Protein AF-A0A7S4PEE0-F1 (afdb_monomer)

Sequence (119 aa):
MGWEWYDTSVPWKPYTPPSVKFETEPTLVVCEFLFISLSFLLLLHALAHDRQHLFVWVGSLVSGTANDIFFMVLPFVDNFFHAQCCFMITPRLPLYIPCAYVCFMYVAVVAGWRWGWGK

Solvent-accessible surface area (backbone atoms only — not comparable to full-atom values): 6684 Å² total; per-residue (Å²): 133,82,91,66,93,65,72,85,83,58,92,68,52,59,65,42,62,60,73,68,45,38,78,78,40,45,67,58,49,52,50,36,54,49,26,43,51,49,30,51,52,51,48,54,53,18,72,70,66,48,72,68,44,40,50,42,43,52,46,20,32,53,52,37,39,51,52,50,53,55,43,67,66,38,96,86,43,70,92,45,72,84,58,78,51,47,45,27,78,45,82,63,43,36,52,34,54,36,22,40,31,23,49,56,47,34,50,54,52,56,50,35,46,75,74,62,47,90,121

pLDDT: mean 88.11, std 13.2, range [42.97, 98.5]

Radius of gyration: 16.37 Å; Cα contacts (8 Å, |Δi|>4): 119; chains: 1; bounding box: 38×27×48 Å

Mean predicted aligned error: 5.6 Å

Secondary structure (DSSP, 8-state):
-------TTS---SB--HHHHHHH-HHHHHHHHHHHHHHHHHHHHHHTS-HHHHHHHHHHHHHHHHHHHHHHHSTT--TTTT---SBBSSSS-BTHHHHHHHHHHHHHHHHHHHTTTT-

Structure (mmCIF, N/CA/C/O backbone):
data_AF-A0A7S4PEE0-F1
#
_entry.id   AF-A0A7S4PEE0-F1
#
loop_
_atom_site.group_PDB
_atom_site.id
_atom_site.type_symbol
_atom_site.label_atom_id
_atom_site.label_alt_id
_atom_site.label_comp_id
_atom_site.label_asym_id
_atom_site.label_entity_id
_atom_site.label_seq_id
_atom_site.pdbx_PDB_ins_code
_atom_site.Cartn_x
_atom_site.Cartn_y
_atom_site.Cartn_z
_atom_site.occupancy
_atom_site.B_iso_or_equiv
_atom_site.auth_seq_id
_atom_site.auth_comp_id
_atom_site.auth_asym_id
_atom_site.auth_atom_id
_atom_site.pdbx_PDB_model_num
ATOM 1 N N . MET A 1 1 ? -13.406 -11.290 -28.452 1.00 42.97 1 MET A N 1
ATOM 2 C CA . MET A 1 1 ? -12.631 -10.388 -27.578 1.00 42.97 1 MET A CA 1
ATOM 3 C C . MET A 1 1 ? -12.178 -11.239 -26.407 1.00 42.97 1 MET A C 1
ATOM 5 O O . MET A 1 1 ? -13.028 -11.699 -25.655 1.00 42.97 1 MET A O 1
ATOM 9 N N . GLY A 1 2 ? -10.911 -11.654 -26.413 1.00 46.56 2 GLY A N 1
ATOM 10 C CA . GLY A 1 2 ? -10.396 -12.658 -25.483 1.00 46.56 2 GLY A CA 1
ATOM 11 C C . GLY A 1 2 ? -10.357 -12.108 -24.064 1.00 46.56 2 GLY A C 1
ATOM 12 O O . GLY A 1 2 ? -9.894 -10.995 -23.845 1.00 46.56 2 GLY A O 1
ATOM 13 N N . TRP A 1 3 ? -10.857 -12.889 -23.115 1.00 50.75 3 TRP A N 1
ATOM 14 C CA . TRP A 1 3 ? -10.716 -12.651 -21.683 1.00 50.75 3 TRP A CA 1
ATOM 15 C C . TRP A 1 3 ? -9.287 -13.010 -21.245 1.00 50.75 3 TRP A C 1
ATOM 17 O O . TRP A 1 3 ? -9.093 -13.913 -20.437 1.00 50.75 3 TRP A O 1
ATOM 27 N N . GLU A 1 4 ? -8.271 -12.376 -21.830 1.00 54.62 4 GLU A N 1
ATOM 28 C CA . GLU A 1 4 ? -6.886 -12.526 -21.380 1.00 54.62 4 GLU A CA 1
ATOM 29 C C . GLU A 1 4 ? -6.621 -11.494 -20.285 1.00 54.62 4 GLU A C 1
ATOM 31 O O . GLU A 1 4 ? -6.318 -10.329 -20.520 1.00 54.62 4 GLU A O 1
ATOM 36 N N . TRP A 1 5 ? -6.790 -11.944 -19.045 1.00 55.88 5 TRP A N 1
ATOM 37 C CA . TRP A 1 5 ? -6.524 -11.174 -17.826 1.00 55.88 5 TRP A CA 1
ATOM 38 C C . TRP A 1 5 ? -5.028 -10.912 -17.604 1.00 55.88 5 TRP A C 1
ATOM 40 O O . TRP A 1 5 ? -4.647 -10.141 -16.725 1.00 55.88 5 TRP A O 1
ATOM 50 N N . TYR A 1 6 ? -4.186 -11.604 -18.370 1.00 55.72 6 TYR A N 1
ATOM 51 C CA . TYR A 1 6 ? -2.738 -11.611 -18.271 1.00 55.72 6 TYR A CA 1
ATOM 52 C C . TYR A 1 6 ? -2.163 -11.444 -19.672 1.00 55.72 6 TYR A C 1
ATOM 54 O O . TYR A 1 6 ? -2.406 -12.269 -20.546 1.00 55.72 6 TYR A O 1
ATOM 62 N N . ASP A 1 7 ? -1.390 -10.380 -19.858 1.00 62.69 7 ASP A N 1
ATOM 63 C CA . ASP A 1 7 ? -0.566 -10.192 -21.043 1.00 62.69 7 ASP A CA 1
ATOM 64 C C . ASP A 1 7 ? 0.797 -10.841 -20.767 1.00 62.69 7 ASP A C 1
ATOM 66 O O . ASP A 1 7 ? 1.481 -10.475 -19.813 1.00 62.69 7 ASP A O 1
ATOM 70 N N . THR A 1 8 ? 1.188 -11.844 -21.548 1.00 64.12 8 THR A N 1
ATOM 71 C CA . THR A 1 8 ? 2.502 -12.496 -21.408 1.00 64.12 8 THR A CA 1
ATOM 72 C C . THR A 1 8 ? 3.647 -11.665 -21.989 1.00 64.12 8 THR A C 1
ATOM 74 O O . THR A 1 8 ? 4.805 -12.051 -21.844 1.00 64.12 8 THR A O 1
ATOM 77 N N . SER A 1 9 ? 3.350 -10.548 -22.660 1.00 70.06 9 SER A N 1
ATOM 78 C CA . SER A 1 9 ? 4.354 -9.649 -23.233 1.00 70.06 9 SER A CA 1
ATOM 79 C C . SER A 1 9 ? 5.014 -8.735 -22.195 1.00 70.06 9 SER A C 1
ATOM 81 O O . SER A 1 9 ? 6.119 -8.242 -22.437 1.00 70.06 9 SER A O 1
ATOM 83 N N . VAL A 1 10 ? 4.400 -8.540 -21.019 1.00 70.19 10 VAL A N 1
ATOM 84 C CA . VAL A 1 10 ? 5.024 -7.748 -19.952 1.00 70.19 10 VAL A CA 1
ATOM 85 C C . VAL A 1 10 ? 6.180 -8.516 -19.311 1.00 70.19 10 VAL A C 1
ATOM 87 O O . VAL A 1 10 ? 6.007 -9.676 -18.931 1.00 70.19 10 VAL A O 1
ATOM 90 N N . PRO A 1 11 ? 7.346 -7.872 -19.102 1.00 74.94 11 PRO A N 1
ATOM 91 C CA . PRO A 1 11 ? 8.502 -8.479 -18.446 1.00 74.94 11 PRO A CA 1
ATOM 92 C C . PRO A 1 11 ? 8.287 -8.560 -16.925 1.00 74.94 11 PRO A C 1
ATOM 94 O O . PRO A 1 11 ? 9.038 -7.978 -16.139 1.00 74.94 11 PRO A O 1
ATOM 97 N N . TRP A 1 12 ? 7.229 -9.254 -16.506 1.00 82.25 12 TRP A N 1
ATOM 98 C CA . TRP A 1 12 ? 6.851 -9.389 -15.110 1.00 82.25 12 TRP A CA 1
ATOM 99 C C . TRP A 1 12 ? 7.877 -10.210 -14.340 1.00 82.25 12 TRP A C 1
ATOM 101 O O . TRP A 1 12 ? 8.277 -11.305 -14.742 1.00 82.25 12 TRP A O 1
ATOM 111 N N . LYS A 1 13 ? 8.262 -9.680 -13.181 1.00 87.38 13 LYS A N 1
ATOM 112 C CA . LYS A 1 13 ? 9.015 -10.399 -12.161 1.00 87.38 13 LYS A CA 1
ATOM 113 C C . LYS A 1 13 ? 8.349 -10.134 -10.814 1.00 87.38 13 LYS A C 1
ATOM 115 O O . LYS A 1 13 ? 8.048 -8.977 -10.526 1.00 87.38 13 LYS A O 1
ATOM 120 N N . PRO A 1 14 ? 8.154 -11.158 -9.964 1.00 89.62 14 PRO A N 1
ATOM 121 C CA . PRO A 1 14 ? 7.603 -10.958 -8.622 1.00 89.62 14 PRO A CA 1
ATOM 122 C C . PRO A 1 14 ? 8.500 -10.057 -7.760 1.00 89.62 14 PRO A C 1
ATOM 124 O O . PRO A 1 14 ? 8.015 -9.356 -6.877 1.00 89.62 14 PRO A O 1
ATOM 127 N N . TYR A 1 15 ? 9.806 -10.062 -8.041 1.00 94.50 15 TYR A N 1
ATOM 128 C CA . TYR A 1 15 ? 10.792 -9.229 -7.375 1.00 94.50 15 TYR A CA 1
ATOM 129 C C . TYR A 1 15 ? 11.793 -8.642 -8.372 1.00 94.50 15 TYR A C 1
ATOM 131 O O . TYR A 1 15 ? 12.377 -9.369 -9.182 1.00 94.50 15 TYR A O 1
ATOM 139 N N . THR A 1 16 ? 12.028 -7.337 -8.262 1.00 93.62 16 THR A N 1
ATOM 140 C CA . THR A 1 16 ? 13.126 -6.623 -8.919 1.00 93.62 16 THR A CA 1
ATOM 141 C C . THR A 1 16 ? 13.948 -5.906 -7.848 1.00 93.62 16 THR A C 1
ATOM 143 O O . THR A 1 16 ? 13.362 -5.199 -7.027 1.00 93.62 16 THR A O 1
ATOM 146 N N . PRO A 1 17 ? 15.288 -6.050 -7.828 1.00 94.81 17 PRO A N 1
ATOM 147 C CA . PRO A 1 17 ? 16.119 -5.365 -6.848 1.00 94.81 17 PRO A CA 1
ATOM 148 C C . PRO A 1 17 ? 15.899 -3.844 -6.872 1.00 94.81 17 PRO A C 1
ATOM 150 O O . PRO A 1 17 ? 15.959 -3.248 -7.953 1.00 94.81 17 PRO A O 1
ATOM 153 N N . PRO A 1 18 ? 15.716 -3.194 -5.707 1.00 94.69 18 PRO A N 1
ATOM 154 C CA . PRO A 1 18 ? 15.495 -1.753 -5.641 1.00 94.69 18 PRO A CA 1
ATOM 155 C C . PRO A 1 18 ? 16.616 -0.941 -6.275 1.00 94.69 18 PRO A C 1
ATOM 157 O O . PRO A 1 18 ? 16.329 0.054 -6.921 1.00 94.69 18 PRO A O 1
ATOM 160 N N . SER A 1 19 ? 17.876 -1.377 -6.154 1.00 94.69 19 SER A N 1
ATOM 161 C CA . SER A 1 19 ? 19.021 -0.705 -6.783 1.00 94.69 19 SER A CA 1
ATOM 162 C C . SER A 1 19 ? 18.864 -0.596 -8.299 1.00 94.69 19 SER A C 1
ATOM 164 O O . SER A 1 19 ? 19.036 0.483 -8.849 1.00 94.69 19 SER A O 1
ATOM 166 N N . VAL A 1 20 ? 18.450 -1.685 -8.951 1.00 93.81 20 VAL A N 1
ATOM 167 C CA . VAL A 1 20 ? 18.204 -1.728 -10.399 1.00 93.81 20 VAL A CA 1
ATOM 168 C C . VAL A 1 20 ? 17.016 -0.845 -10.759 1.00 93.81 20 VAL A C 1
ATOM 170 O O . VAL A 1 20 ? 17.058 -0.100 -11.733 1.00 93.81 20 VAL A O 1
ATOM 173 N N . LYS A 1 21 ? 15.939 -0.901 -9.969 1.00 93.38 21 LYS A N 1
ATOM 174 C CA . LYS A 1 21 ? 14.741 -0.117 -10.269 1.00 93.38 21 LYS A CA 1
ATOM 175 C C . LYS A 1 21 ? 14.960 1.382 -10.057 1.00 93.38 21 LYS A C 1
ATOM 177 O O . LYS A 1 21 ? 14.413 2.184 -10.810 1.00 93.38 21 LYS A O 1
ATOM 182 N N . PHE A 1 22 ? 15.788 1.747 -9.084 1.00 95.12 22 PHE A N 1
ATOM 183 C CA . PHE A 1 22 ? 16.112 3.126 -8.733 1.00 95.12 22 PHE A CA 1
ATOM 184 C C . PHE A 1 22 ? 16.905 3.845 -9.830 1.00 95.12 22 PHE A C 1
ATOM 186 O O . PHE A 1 22 ? 16.771 5.056 -9.968 1.00 95.12 22 PHE A O 1
ATOM 193 N N . GLU A 1 23 ? 17.673 3.116 -10.646 1.00 95.94 23 GLU A N 1
ATOM 194 C CA . GLU A 1 23 ? 18.364 3.680 -11.816 1.00 95.94 23 GLU A CA 1
ATOM 195 C C . GLU A 1 23 ? 17.384 4.228 -12.865 1.00 95.94 23 GLU A C 1
ATOM 197 O O . GLU A 1 23 ? 17.693 5.201 -13.548 1.00 95.94 23 GLU A O 1
ATOM 202 N N . THR A 1 24 ? 16.196 3.625 -12.976 1.00 92.56 24 THR A N 1
ATOM 203 C CA . THR A 1 24 ? 15.182 3.995 -13.978 1.00 92.56 24 THR A CA 1
ATOM 204 C C . THR A 1 24 ? 14.019 4.802 -13.405 1.00 92.56 24 THR A C 1
ATOM 206 O O . THR A 1 24 ? 13.558 5.744 -14.034 1.00 92.56 24 THR A O 1
ATOM 209 N N . GLU A 1 25 ? 13.546 4.445 -12.209 1.00 93.31 25 GLU A N 1
ATOM 210 C CA . GLU A 1 25 ? 12.283 4.920 -11.627 1.00 93.31 25 GLU A CA 1
ATOM 211 C C . GLU A 1 25 ? 12.463 5.275 -10.134 1.00 93.31 25 GLU A C 1
ATOM 213 O O . GLU A 1 25 ? 11.831 4.673 -9.259 1.00 93.31 25 GLU A O 1
ATOM 218 N N . PRO A 1 26 ? 13.349 6.226 -9.786 1.00 94.50 26 PRO A N 1
ATOM 219 C CA . PRO A 1 26 ? 13.733 6.482 -8.396 1.00 94.50 26 PRO A CA 1
ATOM 220 C C . PRO A 1 26 ? 12.563 6.954 -7.527 1.00 94.50 26 PRO A C 1
ATOM 222 O O . PRO A 1 26 ? 12.443 6.549 -6.372 1.00 94.50 26 PRO A O 1
ATOM 225 N N . THR A 1 27 ? 11.666 7.779 -8.072 1.00 94.69 27 THR A N 1
ATOM 226 C CA . THR A 1 27 ? 10.484 8.267 -7.346 1.00 94.69 27 THR A CA 1
ATOM 227 C C . THR A 1 27 ? 9.495 7.143 -7.059 1.00 94.69 27 THR A C 1
ATOM 229 O O . THR A 1 27 ? 8.969 7.078 -5.951 1.00 94.69 27 THR A O 1
ATOM 232 N N . LEU A 1 28 ? 9.301 6.216 -8.004 1.00 92.19 28 LEU A N 1
ATOM 233 C CA . LEU A 1 28 ? 8.462 5.033 -7.813 1.00 92.19 28 LEU A CA 1
ATOM 234 C C . LEU A 1 28 ? 9.002 4.158 -6.681 1.00 92.19 28 LEU A C 1
ATOM 236 O O . LEU A 1 28 ? 8.237 3.768 -5.804 1.00 92.19 28 LEU A O 1
ATOM 240 N N . VAL A 1 29 ? 10.317 3.909 -6.661 1.00 95.56 29 VAL A N 1
ATOM 241 C CA . VAL A 1 29 ? 10.967 3.146 -5.585 1.00 95.56 29 VAL A CA 1
ATOM 242 C C . VAL A 1 29 ? 10.757 3.838 -4.238 1.00 95.56 29 VAL A C 1
ATOM 244 O O . VAL A 1 29 ? 10.315 3.202 -3.283 1.00 95.56 29 VAL A O 1
ATOM 247 N N . VAL A 1 30 ? 11.005 5.148 -4.147 1.00 96.31 30 VAL A N 1
ATOM 248 C CA . VAL A 1 30 ? 10.789 5.902 -2.899 1.00 96.31 30 VAL A CA 1
ATOM 249 C C . VAL A 1 30 ? 9.333 5.795 -2.433 1.00 96.31 30 VAL A C 1
ATOM 251 O O . VAL A 1 30 ? 9.092 5.511 -1.259 1.00 96.31 30 VAL A O 1
ATOM 254 N N . CYS A 1 31 ? 8.365 5.972 -3.334 1.00 95.00 31 CYS A N 1
ATOM 255 C CA . CYS A 1 31 ? 6.943 5.842 -3.020 1.00 95.00 31 CYS A CA 1
ATOM 256 C C . CYS A 1 31 ? 6.568 4.425 -2.565 1.00 95.00 31 CYS A C 1
ATOM 258 O O . CYS A 1 31 ? 5.850 4.277 -1.576 1.00 95.00 31 CYS A O 1
ATOM 260 N N . GLU A 1 32 ? 7.064 3.393 -3.246 1.00 95.69 32 GLU A N 1
ATOM 261 C CA . GLU A 1 32 ? 6.811 1.991 -2.911 1.00 95.69 32 GLU A CA 1
ATOM 262 C C . GLU A 1 32 ? 7.259 1.680 -1.479 1.00 95.69 32 GLU A C 1
ATOM 264 O O . GLU A 1 32 ? 6.458 1.228 -0.654 1.00 95.69 32 GLU A O 1
ATOM 269 N N . PHE A 1 33 ? 8.507 2.011 -1.142 1.00 97.44 33 PHE A N 1
ATOM 270 C CA . PHE A 1 33 ? 9.032 1.791 0.204 1.00 97.44 33 PHE A CA 1
ATOM 271 C C . PHE A 1 33 ? 8.346 2.664 1.257 1.00 97.44 33 PHE A C 1
ATOM 273 O O . PHE A 1 33 ? 8.120 2.193 2.376 1.00 97.44 33 PHE A O 1
ATOM 280 N N . LEU A 1 34 ? 7.970 3.900 0.919 1.00 97.81 34 LEU A N 1
ATOM 281 C CA . LEU A 1 34 ? 7.219 4.779 1.813 1.00 97.81 34 LEU A CA 1
ATOM 282 C C . LEU A 1 34 ? 5.866 4.165 2.199 1.00 97.81 34 LEU A C 1
ATOM 284 O O . LEU A 1 34 ? 5.583 4.032 3.390 1.00 97.81 34 LEU A O 1
ATOM 288 N N . PHE A 1 35 ? 5.045 3.758 1.227 1.00 97.88 35 PHE A N 1
ATOM 289 C CA . PHE A 1 35 ? 3.713 3.208 1.507 1.00 97.88 35 PHE A CA 1
ATOM 290 C C . PHE A 1 35 ? 3.774 1.854 2.211 1.00 97.88 35 PHE A C 1
ATOM 292 O O . PHE A 1 35 ? 2.992 1.621 3.135 1.00 97.88 35 PHE A O 1
ATOM 299 N N . ILE A 1 36 ? 4.718 0.982 1.841 1.00 97.94 36 ILE A N 1
ATOM 300 C CA . ILE A 1 36 ? 4.921 -0.298 2.534 1.00 97.94 36 ILE A CA 1
ATOM 301 C C . ILE A 1 36 ? 5.293 -0.049 4.003 1.00 97.94 36 ILE A C 1
ATOM 303 O O . ILE A 1 36 ? 4.685 -0.628 4.907 1.00 97.94 36 ILE A O 1
ATOM 307 N N . SER A 1 37 ? 6.240 0.861 4.256 1.00 98.31 37 SER A N 1
ATOM 308 C CA . SER A 1 37 ? 6.698 1.172 5.616 1.00 98.31 37 SER A CA 1
ATOM 309 C C . SER A 1 37 ? 5.592 1.815 6.454 1.00 98.31 37 SER A C 1
ATOM 311 O O . SER A 1 37 ? 5.364 1.405 7.591 1.00 98.31 37 SER A O 1
ATOM 313 N N . LEU A 1 38 ? 4.857 2.781 5.892 1.00 98.44 38 LEU A N 1
ATOM 314 C CA . LEU A 1 38 ? 3.723 3.414 6.568 1.00 98.44 38 LEU A CA 1
ATOM 315 C C . LEU A 1 38 ? 2.612 2.406 6.869 1.00 98.44 38 LEU A C 1
ATOM 317 O O . LEU A 1 38 ? 2.126 2.366 7.996 1.00 98.44 38 LEU A O 1
ATOM 321 N N . SER A 1 39 ? 2.251 1.544 5.918 1.00 98.25 39 SER A N 1
ATOM 322 C CA . SER A 1 39 ? 1.243 0.501 6.135 1.00 98.25 39 SER A CA 1
ATOM 323 C C . SER A 1 39 ? 1.638 -0.447 7.271 1.00 98.25 39 SER A C 1
ATOM 325 O O . SER A 1 39 ? 0.778 -0.841 8.065 1.00 98.25 39 SER A O 1
ATOM 327 N N . PHE A 1 40 ? 2.926 -0.792 7.384 1.00 98.31 40 PHE A N 1
ATOM 328 C CA . PHE A 1 40 ? 3.443 -1.598 8.491 1.00 98.31 40 PHE A CA 1
ATOM 329 C C . PHE A 1 40 ? 3.376 -0.852 9.831 1.00 98.31 40 PHE A C 1
ATOM 331 O O . PHE A 1 40 ? 2.898 -1.406 10.819 1.00 98.31 40 PHE A O 1
ATOM 338 N N . LEU A 1 41 ? 3.767 0.425 9.875 1.00 98.50 41 LEU A N 1
ATOM 339 C CA . LEU A 1 41 ? 3.621 1.250 11.081 1.00 98.50 41 LEU A CA 1
ATOM 340 C C . LEU A 1 41 ? 2.153 1.386 11.514 1.00 98.50 41 LEU A C 1
ATOM 342 O O . LEU A 1 41 ? 1.856 1.340 12.707 1.00 98.50 41 LEU A O 1
ATOM 346 N N . LEU A 1 42 ? 1.224 1.502 10.563 1.00 98.31 42 LEU A N 1
ATOM 347 C CA . LEU A 1 42 ? -0.211 1.549 10.849 1.00 98.31 42 LEU A CA 1
ATOM 348 C C . LEU A 1 42 ? -0.745 0.204 11.347 1.00 98.31 42 LEU A C 1
ATOM 350 O O . LEU A 1 42 ? -1.628 0.197 12.202 1.00 98.31 42 LEU A O 1
ATOM 354 N N . LEU A 1 43 ? -0.186 -0.921 10.890 1.00 98.25 43 LEU A N 1
ATOM 355 C CA . LEU A 1 43 ? -0.490 -2.234 11.461 1.00 98.25 43 LEU A CA 1
ATOM 356 C C . LEU A 1 43 ? -0.040 -2.305 12.923 1.00 98.25 43 LEU A C 1
ATOM 358 O O . LEU A 1 43 ? -0.819 -2.717 13.780 1.00 98.25 43 LEU A O 1
ATOM 362 N N . LEU A 1 44 ? 1.183 -1.856 13.227 1.00 98.44 44 LEU A N 1
ATOM 363 C CA . LEU A 1 44 ? 1.675 -1.789 14.607 1.00 98.44 44 LEU A CA 1
ATOM 364 C C . LEU A 1 44 ? 0.791 -0.879 15.471 1.00 98.44 44 LEU A C 1
ATOM 366 O O . LEU A 1 44 ? 0.427 -1.257 16.583 1.00 98.44 44 LEU A O 1
ATOM 370 N N . HIS A 1 45 ? 0.379 0.280 14.948 1.00 97.94 45 HIS A N 1
ATOM 371 C CA . HIS A 1 45 ? -0.578 1.156 15.626 1.00 97.94 45 HIS A CA 1
ATOM 372 C C . HIS A 1 45 ? -1.914 0.451 15.881 1.00 97.94 45 HIS A C 1
ATOM 374 O O . HIS A 1 45 ? -2.482 0.600 16.963 1.00 97.94 45 HIS A O 1
ATOM 380 N N . ALA A 1 46 ? -2.447 -0.277 14.898 1.00 97.69 46 ALA A N 1
ATOM 381 C CA . ALA A 1 46 ? -3.719 -0.976 15.028 1.00 97.69 46 ALA A CA 1
ATOM 382 C C . ALA A 1 46 ? -3.649 -2.087 16.083 1.00 97.69 46 ALA A C 1
ATOM 384 O O . ALA A 1 46 ? -4.539 -2.190 16.924 1.00 97.69 46 ALA A O 1
ATOM 385 N N . LEU A 1 47 ? -2.562 -2.864 16.084 1.00 97.81 47 LE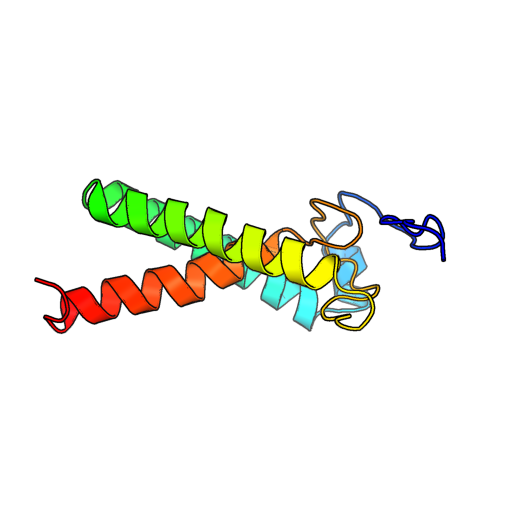U A N 1
ATOM 386 C CA . LEU A 1 47 ? -2.304 -3.918 17.070 1.00 97.81 47 LEU A CA 1
ATOM 387 C C . LEU A 1 47 ? -2.108 -3.371 18.492 1.00 97.81 47 LEU A C 1
ATOM 389 O O . LEU A 1 47 ? -2.435 -4.061 19.453 1.00 97.81 47 LEU A O 1
ATOM 393 N N . ALA A 1 48 ? -1.592 -2.148 18.632 1.00 97.50 48 ALA A N 1
ATOM 394 C CA . ALA A 1 48 ? -1.365 -1.502 19.924 1.00 97.50 48 ALA A CA 1
ATOM 395 C C . ALA A 1 48 ? -2.625 -0.879 20.561 1.00 97.50 48 ALA A C 1
ATOM 397 O O . ALA A 1 48 ? -2.555 -0.450 21.711 1.00 97.50 48 ALA A O 1
ATOM 398 N N . HIS A 1 49 ? -3.748 -0.791 19.838 1.00 94.75 49 HIS A N 1
ATOM 399 C CA . HIS A 1 49 ? -4.996 -0.205 20.344 1.00 94.75 49 HIS A CA 1
ATOM 400 C C . HIS A 1 49 ? -6.036 -1.284 20.670 1.00 94.75 49 HIS A C 1
ATOM 402 O O . HIS A 1 49 ? -5.929 -1.974 21.680 1.00 94.75 49 HIS A O 1
ATOM 408 N N . ASP A 1 50 ? -7.070 -1.421 19.843 1.00 92.88 50 ASP A N 1
ATOM 409 C CA . ASP A 1 50 ? -8.173 -2.344 20.064 1.00 92.88 50 ASP A CA 1
ATOM 410 C C . ASP A 1 50 ? -8.509 -3.122 18.785 1.00 92.88 50 ASP A C 1
ATOM 412 O O . ASP A 1 50 ? -7.966 -2.903 17.697 1.00 92.88 50 ASP A O 1
ATOM 416 N N . ARG A 1 51 ? -9.455 -4.056 18.915 1.00 94.94 51 ARG A N 1
ATOM 417 C CA . ARG A 1 51 ? -9.907 -4.870 17.782 1.00 94.94 51 ARG A CA 1
ATOM 418 C C . ARG A 1 51 ? -10.535 -4.018 16.680 1.00 94.94 51 ARG A C 1
ATOM 420 O O . ARG A 1 51 ? -10.463 -4.418 15.523 1.00 94.94 51 ARG A O 1
ATOM 427 N N . GLN A 1 52 ? -11.128 -2.873 17.016 1.00 95.56 52 GLN A N 1
ATOM 428 C CA . GLN A 1 52 ? -11.780 -1.985 16.057 1.00 95.56 52 GLN A CA 1
ATOM 429 C C . GLN A 1 52 ? -10.755 -1.383 15.089 1.00 95.56 52 GLN A C 1
ATOM 431 O O . GLN A 1 52 ? -10.989 -1.377 13.880 1.00 95.56 52 GLN A O 1
ATOM 436 N N . HIS A 1 53 ? -9.585 -0.974 15.585 1.00 96.94 53 HIS A N 1
ATOM 437 C CA . HIS A 1 53 ? -8.488 -0.513 14.733 1.00 96.94 53 HIS A CA 1
ATOM 438 C C . HIS A 1 53 ? -7.995 -1.633 13.812 1.00 96.94 53 HIS A C 1
ATOM 440 O O . HIS A 1 53 ? -7.854 -1.424 12.607 1.00 96.94 53 HIS A O 1
ATOM 446 N N . LEU A 1 54 ? -7.796 -2.845 14.339 1.00 97.38 54 LEU A N 1
ATOM 447 C CA . LEU A 1 54 ? -7.384 -3.979 13.509 1.00 97.38 54 LEU A CA 1
ATOM 448 C C . LEU A 1 54 ? -8.420 -4.303 12.420 1.00 97.38 54 LEU A C 1
ATOM 450 O O . LEU A 1 54 ? -8.039 -4.547 11.275 1.00 97.38 54 LEU A O 1
ATOM 454 N N . PHE A 1 55 ? -9.718 -4.244 12.736 1.00 97.50 55 PHE A N 1
ATOM 455 C CA . PHE A 1 55 ? -10.783 -4.420 11.746 1.00 97.50 55 PHE A CA 1
ATOM 456 C C . PHE A 1 55 ? -10.740 -3.359 10.649 1.00 97.50 55 PHE A C 1
ATOM 458 O O . PHE A 1 55 ? -10.898 -3.705 9.482 1.00 97.50 55 PHE A O 1
ATOM 465 N N . VAL A 1 56 ? -10.489 -2.092 10.985 1.00 97.50 56 VAL A N 1
ATOM 466 C CA . VAL A 1 56 ? -10.357 -1.033 9.974 1.00 97.50 56 VAL A CA 1
ATOM 467 C C . VAL A 1 56 ? -9.101 -1.219 9.135 1.00 97.50 56 VAL A C 1
ATOM 469 O O . VAL A 1 56 ? -9.159 -1.009 7.926 1.00 97.50 56 VAL A O 1
ATOM 472 N N . TRP A 1 57 ? -7.984 -1.655 9.720 1.00 98.31 57 TRP A N 1
ATOM 473 C CA . TRP A 1 57 ? -6.760 -1.926 8.963 1.00 98.31 57 TRP A CA 1
ATOM 474 C C . TRP A 1 57 ? -6.974 -3.066 7.957 1.00 98.31 57 TRP A C 1
ATOM 476 O O . TRP A 1 57 ? -6.731 -2.890 6.762 1.00 98.31 57 TRP A O 1
ATOM 486 N N . VAL A 1 58 ? -7.522 -4.200 8.412 1.00 97.94 58 VAL A N 1
ATOM 487 C CA . VAL A 1 58 ?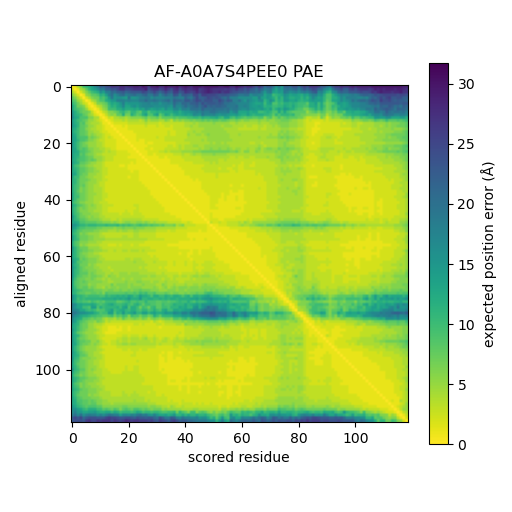 -7.836 -5.351 7.544 1.00 97.94 58 VAL A CA 1
ATOM 488 C C . VAL A 1 58 ? -8.898 -4.976 6.512 1.00 97.94 58 VAL A C 1
ATOM 490 O O . VAL A 1 58 ? -8.758 -5.301 5.336 1.00 97.94 58 VAL A O 1
ATOM 493 N N . GLY A 1 59 ? -9.940 -4.255 6.927 1.00 97.69 59 GLY A N 1
ATOM 494 C CA . GLY A 1 59 ? -10.997 -3.776 6.043 1.00 97.69 59 GLY A CA 1
ATOM 495 C C . GLY A 1 59 ? -10.460 -2.855 4.950 1.00 97.69 59 GLY A C 1
ATOM 496 O O . GLY A 1 59 ? -10.823 -3.025 3.790 1.00 97.69 59 GLY A O 1
ATOM 497 N N . SER A 1 60 ? -9.547 -1.942 5.287 1.00 97.69 60 SER A N 1
ATOM 498 C CA . SER A 1 60 ? -8.877 -1.056 4.324 1.00 97.69 60 SER A CA 1
ATOM 499 C C . SER A 1 60 ? -8.033 -1.846 3.325 1.00 97.69 60 SER A C 1
ATOM 501 O O . SER A 1 60 ? -8.098 -1.588 2.126 1.00 97.69 60 SER A O 1
ATOM 503 N N . LEU A 1 61 ? -7.292 -2.853 3.802 1.00 97.06 61 LEU A N 1
ATOM 504 C CA . LEU A 1 61 ? -6.491 -3.723 2.943 1.00 97.06 61 LEU A CA 1
ATOM 505 C C . LEU A 1 61 ? -7.374 -4.502 1.959 1.00 97.06 61 LEU A C 1
ATOM 507 O O . LEU A 1 61 ? -7.116 -4.493 0.756 1.00 97.06 61 LEU A O 1
ATOM 511 N N . VAL A 1 62 ? -8.428 -5.156 2.455 1.00 96.81 62 VAL A N 1
ATOM 512 C CA . VAL A 1 62 ? -9.324 -5.987 1.636 1.00 96.81 62 VAL A CA 1
ATOM 513 C C . VAL A 1 62 ? -10.119 -5.134 0.652 1.00 96.81 62 VAL A C 1
ATOM 515 O O . VAL A 1 62 ? -10.141 -5.444 -0.536 1.00 96.81 62 VAL A O 1
ATOM 518 N N . SER A 1 63 ? -10.749 -4.055 1.121 1.00 96.19 63 SER A N 1
ATOM 519 C CA . SER A 1 63 ? -11.577 -3.191 0.270 1.00 96.19 63 SER A CA 1
ATOM 520 C C . SER A 1 63 ? -10.752 -2.452 -0.781 1.00 96.19 63 SER A C 1
ATOM 522 O O . SER A 1 63 ? -11.143 -2.446 -1.945 1.00 96.19 63 SER A O 1
ATOM 524 N N . GLY A 1 64 ? -9.589 -1.909 -0.411 1.00 93.38 64 GLY A N 1
ATOM 525 C CA . GLY A 1 64 ? -8.677 -1.259 -1.348 1.00 93.38 64 GLY A CA 1
ATOM 526 C C . GLY A 1 64 ? -8.156 -2.216 -2.416 1.00 93.38 64 GLY A C 1
ATOM 527 O O . GLY A 1 64 ? -8.217 -1.916 -3.605 1.00 93.38 64 GLY A O 1
ATOM 528 N N . THR A 1 65 ? -7.728 -3.415 -2.011 1.00 92.75 65 THR A N 1
ATOM 529 C CA . THR A 1 65 ? -7.266 -4.442 -2.959 1.00 92.75 65 THR A CA 1
ATOM 530 C C . THR A 1 65 ? -8.391 -4.898 -3.889 1.00 92.75 65 THR A C 1
ATOM 532 O O . THR A 1 65 ? -8.181 -5.022 -5.093 1.00 92.75 65 THR A O 1
ATOM 535 N N . ALA A 1 66 ? -9.598 -5.124 -3.360 1.00 92.50 66 ALA A N 1
ATOM 536 C CA . ALA A 1 66 ? -10.752 -5.524 -4.163 1.00 92.50 66 ALA A CA 1
ATOM 537 C C . ALA A 1 66 ? -11.171 -4.433 -5.160 1.00 92.50 66 ALA A C 1
ATOM 539 O O . ALA A 1 66 ? -11.478 -4.751 -6.309 1.00 92.50 66 ALA A O 1
ATOM 540 N N . ASN A 1 67 ? -11.146 -3.163 -4.740 1.00 90.81 67 ASN A N 1
ATOM 541 C CA . ASN A 1 67 ? -11.388 -2.013 -5.609 1.00 90.81 67 ASN A CA 1
ATOM 542 C C . ASN A 1 67 ? -10.419 -2.016 -6.795 1.00 90.81 67 ASN A C 1
ATOM 544 O O . ASN A 1 67 ? -10.839 -1.916 -7.946 1.00 90.81 67 ASN A O 1
ATOM 548 N N . ASP A 1 68 ? -9.132 -2.194 -6.515 1.00 87.44 68 ASP A N 1
ATOM 549 C CA . ASP A 1 68 ? -8.097 -2.164 -7.541 1.00 87.44 68 ASP A CA 1
ATOM 550 C C . ASP A 1 68 ? -8.210 -3.335 -8.521 1.00 87.44 68 ASP A C 1
ATOM 552 O O . ASP A 1 68 ? -8.200 -3.133 -9.734 1.00 87.44 68 ASP A O 1
ATOM 556 N N . ILE A 1 69 ? -8.436 -4.548 -8.003 1.00 86.69 69 ILE A N 1
ATOM 557 C CA . ILE A 1 69 ? -8.697 -5.731 -8.832 1.00 86.69 69 ILE A CA 1
ATOM 558 C C . ILE A 1 69 ? -9.898 -5.480 -9.741 1.00 86.69 69 ILE A C 1
ATOM 560 O O . ILE A 1 69 ? -9.803 -5.752 -10.934 1.00 86.69 69 ILE A O 1
ATOM 564 N N . PHE A 1 70 ? -11.002 -4.945 -9.208 1.00 86.56 70 PHE A N 1
ATOM 565 C CA . PHE A 1 70 ? -12.202 -4.654 -9.993 1.00 86.56 70 PHE A CA 1
ATOM 566 C C . PHE A 1 70 ? -11.900 -3.697 -11.151 1.00 86.56 70 PHE A C 1
ATOM 568 O O . PHE A 1 70 ? -12.309 -3.955 -12.283 1.00 86.56 70 PHE A O 1
ATOM 575 N N . PHE A 1 71 ? -11.131 -2.637 -10.900 1.00 83.06 71 PHE A N 1
ATOM 576 C CA . PHE A 1 71 ? -10.735 -1.695 -11.943 1.00 83.06 71 PHE A CA 1
ATOM 577 C C . PHE A 1 71 ? -9.741 -2.282 -12.949 1.00 83.06 71 PHE A C 1
ATOM 579 O O . PHE A 1 71 ? -9.835 -1.952 -14.123 1.00 83.06 71 PHE A O 1
ATOM 586 N N . MET A 1 72 ? -8.872 -3.212 -12.549 1.00 79.00 72 MET A N 1
ATOM 587 C CA . MET A 1 72 ? -7.985 -3.929 -13.478 1.00 79.00 72 MET A CA 1
ATOM 588 C C . MET A 1 72 ? -8.722 -4.877 -14.435 1.00 79.00 72 MET A C 1
ATOM 590 O O . MET A 1 72 ? -8.162 -5.255 -15.467 1.00 79.00 72 MET A O 1
ATOM 594 N N . VAL A 1 73 ? -9.945 -5.297 -14.090 1.00 78.06 73 VAL A N 1
ATOM 595 C CA . VAL A 1 73 ? -10.796 -6.135 -14.955 1.00 78.06 73 VAL A CA 1
ATOM 596 C C . VAL A 1 73 ? -11.425 -5.325 -16.082 1.00 78.06 73 VAL A C 1
ATOM 598 O O . VAL A 1 73 ? -11.699 -5.857 -17.160 1.00 78.06 73 VAL A O 1
ATOM 601 N N . LEU A 1 74 ? -11.731 -4.054 -15.821 1.00 80.81 74 LEU A N 1
ATOM 602 C CA . LEU A 1 74 ? -12.522 -3.247 -16.734 1.00 80.81 74 LEU A CA 1
ATOM 603 C C . LEU A 1 74 ? -11.672 -2.857 -17.952 1.00 80.81 74 LEU A C 1
ATOM 605 O O . LEU A 1 74 ? -10.662 -2.180 -17.794 1.00 80.81 74 LEU A O 1
ATOM 609 N N . PRO A 1 75 ? -12.091 -3.200 -19.185 1.00 72.81 75 PRO A N 1
ATOM 610 C CA . PRO A 1 75 ? -11.263 -3.043 -20.388 1.00 72.81 75 PRO A CA 1
ATOM 611 C C . PRO A 1 75 ? -10.998 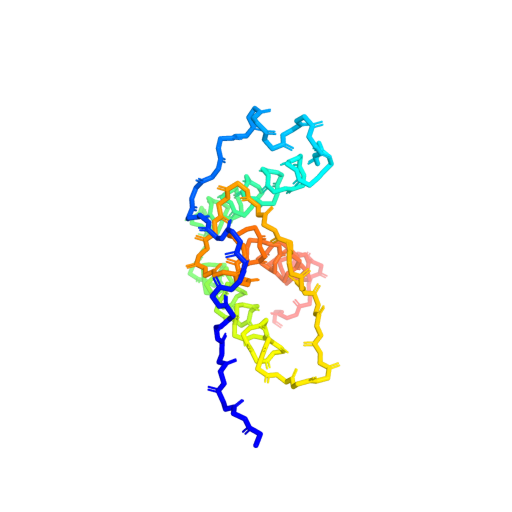-1.581 -20.787 1.00 72.81 75 PRO A C 1
ATOM 613 O O . PRO A 1 75 ? -10.273 -1.326 -21.741 1.00 72.81 75 PRO A O 1
ATOM 616 N N . PHE A 1 76 ? -11.615 -0.625 -20.093 1.00 75.56 76 PHE A N 1
ATOM 617 C CA . PHE A 1 76 ? -11.475 0.815 -20.302 1.00 75.56 76 PHE A CA 1
ATOM 618 C C . PHE A 1 76 ? -10.776 1.522 -19.130 1.00 75.56 76 PHE A C 1
ATOM 620 O O . PHE A 1 76 ? -10.589 2.736 -19.191 1.00 75.56 76 PHE A O 1
ATOM 627 N N . VAL A 1 77 ? -10.415 0.797 -18.063 1.00 70.06 77 VAL A N 1
ATOM 628 C CA . VAL A 1 77 ? -9.687 1.350 -16.916 1.00 70.06 77 VAL A CA 1
ATOM 629 C C . VAL A 1 77 ? -8.311 0.717 -16.865 1.00 70.06 77 VAL A C 1
ATOM 631 O O . VAL A 1 77 ? -8.169 -0.470 -16.600 1.00 70.06 77 VAL A O 1
ATOM 634 N N . ASP A 1 78 ? -7.294 1.535 -17.112 1.00 67.88 78 ASP A N 1
ATOM 635 C CA . ASP A 1 78 ? -5.921 1.064 -17.265 1.00 67.88 78 ASP A CA 1
ATOM 636 C C . ASP A 1 78 ? -4.965 1.788 -16.308 1.00 67.88 78 ASP A C 1
ATOM 638 O O . ASP A 1 78 ? -3.941 2.350 -16.688 1.00 67.88 78 ASP A O 1
ATOM 642 N N . ASN A 1 79 ? -5.351 1.826 -15.027 1.00 66.50 79 ASN A N 1
ATOM 643 C CA . ASN A 1 79 ? -4.697 2.644 -13.996 1.00 66.50 79 ASN A CA 1
ATOM 644 C C . ASN A 1 79 ? -3.216 2.303 -13.756 1.00 66.50 79 ASN A C 1
ATOM 646 O O . ASN A 1 79 ? -2.468 3.163 -13.299 1.00 6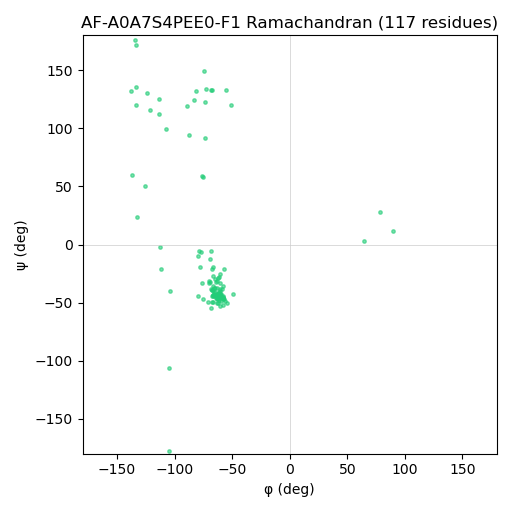6.50 79 ASN A O 1
ATOM 650 N N . PHE A 1 80 ? -2.791 1.070 -14.046 1.00 64.69 80 PHE A N 1
ATOM 651 C CA . PHE A 1 80 ? -1.434 0.588 -13.756 1.00 64.69 80 PHE A CA 1
ATOM 652 C C . PHE A 1 80 ? -0.787 -0.121 -14.943 1.00 64.69 80 PHE A C 1
ATOM 654 O O . PHE A 1 80 ? 0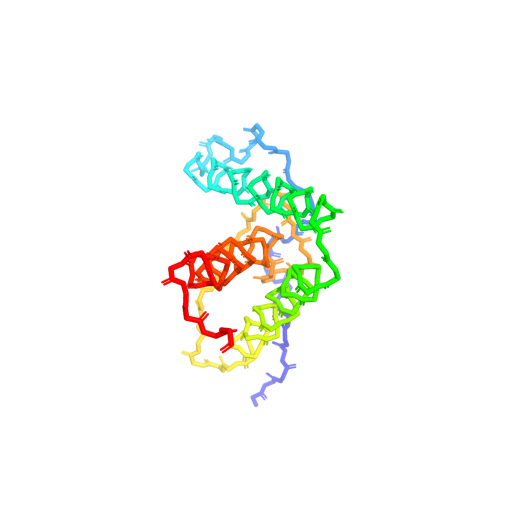.106 -0.953 -14.752 1.00 64.69 80 PHE A O 1
ATOM 661 N N . PHE A 1 81 ? -1.232 0.184 -16.167 1.00 62.88 81 PHE A N 1
ATOM 662 C CA . PHE A 1 81 ? -0.697 -0.454 -17.364 1.00 62.88 81 PHE A CA 1
ATOM 663 C C . PHE A 1 81 ? 0.832 -0.384 -17.370 1.00 62.88 81 PHE A C 1
ATOM 665 O O . PHE A 1 81 ? 1.428 0.690 -17.319 1.00 62.88 81 PHE A O 1
ATOM 672 N N . HIS A 1 82 ? 1.465 -1.557 -17.387 1.00 65.62 82 HIS A N 1
ATOM 673 C CA . HIS A 1 82 ? 2.914 -1.743 -17.497 1.00 65.62 82 HIS A CA 1
ATOM 674 C C . HIS A 1 82 ? 3.799 -1.225 -16.346 1.00 65.62 82 HIS A C 1
ATOM 676 O O . HIS A 1 82 ? 5.020 -1.388 -16.421 1.00 65.62 82 HIS A O 1
ATOM 682 N N . ALA A 1 83 ? 3.245 -0.682 -15.258 1.00 74.19 83 ALA A N 1
ATOM 683 C CA . ALA A 1 83 ? 4.044 -0.221 -14.122 1.00 74.19 83 ALA A CA 1
ATOM 684 C C . ALA A 1 83 ? 4.590 -1.412 -13.305 1.00 74.19 83 ALA A C 1
ATOM 686 O O . ALA A 1 83 ? 3.948 -1.923 -12.390 1.00 74.19 83 ALA A O 1
ATOM 687 N N . GLN A 1 84 ? 5.797 -1.874 -13.639 1.00 86.69 84 GLN A N 1
ATOM 688 C CA . GLN A 1 84 ? 6.501 -2.908 -12.872 1.00 86.69 84 GLN A CA 1
ATOM 689 C C . GLN A 1 84 ? 7.235 -2.274 -11.688 1.00 86.69 84 GLN A C 1
ATOM 691 O O . GLN A 1 84 ? 8.057 -1.386 -11.903 1.00 86.69 84 GLN A O 1
ATOM 696 N N . CYS A 1 85 ? 6.971 -2.735 -10.467 1.00 90.62 85 CYS A N 1
ATOM 697 C CA . CYS A 1 85 ? 7.597 -2.239 -9.232 1.00 90.62 85 CYS A CA 1
ATOM 698 C C . CYS A 1 85 ? 8.645 -3.221 -8.683 1.00 90.62 85 CYS A C 1
ATOM 700 O O . CYS A 1 85 ? 8.932 -4.247 -9.309 1.00 90.62 85 CYS A O 1
ATOM 702 N N . CYS A 1 86 ? 9.248 -2.912 -7.531 1.00 93.44 86 CYS A N 1
ATOM 703 C CA . CYS A 1 86 ? 10.193 -3.820 -6.879 1.00 93.44 86 CYS A CA 1
ATOM 704 C C . CYS A 1 86 ? 9.487 -5.088 -6.393 1.00 93.44 86 CYS A C 1
ATOM 706 O O . CYS A 1 86 ? 10.050 -6.172 -6.526 1.00 93.44 86 CYS A O 1
ATOM 708 N N . PHE A 1 87 ? 8.267 -4.963 -5.867 1.00 94.50 87 PHE A N 1
ATOM 709 C CA . PHE A 1 87 ? 7.461 -6.071 -5.362 1.00 94.50 87 PHE A CA 1
ATOM 710 C C . PHE A 1 87 ? 6.123 -6.156 -6.098 1.00 94.50 87 PHE A C 1
ATOM 712 O O . PHE A 1 87 ? 5.265 -5.277 -5.982 1.00 94.50 87 PHE A O 1
ATOM 719 N N . MET A 1 88 ? 5.921 -7.254 -6.823 1.00 92.56 88 MET A N 1
ATOM 720 C CA . MET A 1 88 ? 4.709 -7.508 -7.602 1.00 92.56 88 MET A CA 1
ATOM 721 C C . MET A 1 88 ? 3.930 -8.686 -7.008 1.00 92.56 88 MET A C 1
ATOM 723 O O . MET A 1 88 ? 4.474 -9.782 -6.879 1.00 92.56 88 MET A O 1
ATOM 727 N N . ILE A 1 89 ? 2.650 -8.479 -6.682 1.00 89.88 89 ILE A N 1
ATOM 728 C CA . ILE A 1 89 ? 1.723 -9.556 -6.280 1.00 89.88 89 ILE A CA 1
ATOM 729 C C . ILE A 1 89 ? 1.224 -10.284 -7.532 1.00 89.88 89 ILE A C 1
ATOM 731 O O . ILE A 1 89 ? 1.190 -11.511 -7.585 1.00 89.88 89 ILE A O 1
ATOM 735 N N . THR A 1 90 ? 0.865 -9.511 -8.556 1.00 87.12 90 THR A N 1
ATOM 736 C CA . THR A 1 90 ? 0.507 -9.989 -9.897 1.00 87.12 90 THR A CA 1
ATOM 737 C C . THR A 1 90 ? 1.231 -9.126 -10.939 1.00 87.12 90 THR A C 1
ATOM 739 O O . THR A 1 90 ? 1.793 -8.096 -10.569 1.00 87.12 90 THR A O 1
ATOM 742 N N . PRO A 1 91 ? 1.209 -9.461 -12.241 1.00 83.69 91 PRO A N 1
ATOM 743 C CA . PRO A 1 91 ? 1.794 -8.622 -13.292 1.00 83.69 91 PRO A CA 1
ATOM 744 C C . PRO A 1 91 ? 1.254 -7.202 -13.371 1.00 83.69 91 PRO A C 1
ATOM 746 O O . PRO A 1 91 ? 1.923 -6.340 -13.938 1.00 83.69 91 PRO A O 1
ATOM 749 N N . ARG A 1 92 ? 0.059 -6.969 -12.820 1.00 82.81 92 ARG A N 1
ATOM 750 C CA . ARG A 1 92 ? -0.612 -5.666 -12.813 1.00 82.81 92 ARG A CA 1
ATOM 751 C C . ARG A 1 92 ? -0.721 -5.052 -11.419 1.00 82.81 92 ARG A C 1
ATOM 753 O O . ARG A 1 92 ? -0.872 -3.844 -11.328 1.00 82.81 92 ARG A O 1
ATOM 760 N N . LEU A 1 93 ? -0.633 -5.855 -10.355 1.00 88.44 93 LEU A N 1
ATOM 761 C CA . LEU A 1 93 ? -0.823 -5.412 -8.974 1.00 88.44 93 LEU A CA 1
ATOM 762 C C . LEU A 1 93 ? 0.511 -5.380 -8.213 1.00 88.44 93 LEU A C 1
ATOM 764 O O . LEU A 1 93 ? 0.962 -6.422 -7.717 1.00 88.44 93 LEU A O 1
ATOM 768 N N . PRO A 1 94 ? 1.138 -4.203 -8.078 1.00 92.19 94 PRO A N 1
ATOM 769 C CA . PRO A 1 94 ? 2.278 -4.026 -7.196 1.00 92.19 94 PRO A CA 1
ATOM 770 C C . PRO A 1 94 ? 1.857 -3.991 -5.720 1.00 92.19 94 PRO A C 1
ATOM 772 O O . PRO A 1 94 ? 0.771 -3.529 -5.369 1.00 92.19 94 PRO A O 1
ATOM 775 N N . LEU A 1 95 ? 2.737 -4.463 -4.832 1.00 93.94 95 LEU A N 1
ATOM 776 C CA . LEU A 1 95 ? 2.458 -4.603 -3.395 1.00 93.94 95 LEU A CA 1
ATOM 777 C C . LEU A 1 95 ? 2.132 -3.268 -2.710 1.00 93.94 95 LEU A C 1
ATOM 779 O O . LEU A 1 95 ? 1.326 -3.233 -1.779 1.00 93.94 95 LEU A O 1
ATOM 783 N N . TYR A 1 96 ? 2.734 -2.166 -3.161 1.00 94.69 96 TYR A N 1
ATOM 784 C CA . TYR A 1 96 ? 2.514 -0.864 -2.531 1.00 94.69 96 TYR A CA 1
ATOM 785 C C . TYR A 1 96 ? 1.083 -0.344 -2.705 1.00 94.69 96 TYR A C 1
ATOM 787 O O . TYR A 1 96 ? 0.675 0.519 -1.934 1.00 94.69 96 TYR A O 1
ATOM 795 N N . ILE A 1 97 ? 0.313 -0.855 -3.671 1.00 94.00 97 ILE A N 1
ATOM 796 C CA . ILE A 1 97 ? -1.053 -0.389 -3.934 1.00 94.00 97 ILE A CA 1
ATOM 797 C C . ILE A 1 97 ? -2.007 -0.769 -2.797 1.00 94.00 97 ILE A C 1
ATOM 799 O O . ILE A 1 97 ? -2.581 0.142 -2.193 1.00 94.00 97 ILE A O 1
ATOM 803 N N . PRO A 1 98 ? -2.122 -2.051 -2.394 1.00 95.50 98 PRO A N 1
ATOM 804 C CA . PRO A 1 98 ? -2.810 -2.416 -1.158 1.00 95.50 98 PRO A CA 1
ATOM 805 C C . PRO A 1 98 ? -2.347 -1.600 0.060 1.00 95.50 98 PRO A C 1
ATOM 807 O O . PRO A 1 98 ? -3.173 -1.128 0.843 1.00 95.50 98 PRO A O 1
ATOM 810 N N . CYS A 1 99 ? -1.035 -1.371 0.200 1.00 97.38 99 CYS A N 1
ATOM 811 C CA . CYS A 1 99 ? -0.471 -0.566 1.289 1.00 97.38 99 CYS A CA 1
ATOM 812 C C . CYS A 1 99 ? -0.897 0.911 1.230 1.00 97.38 99 CYS A C 1
ATOM 814 O O . CYS A 1 99 ? -1.156 1.520 2.269 1.00 97.38 99 CYS A O 1
ATOM 816 N N . ALA A 1 100 ? -0.999 1.499 0.039 1.00 96.38 100 ALA A N 1
ATOM 817 C CA . ALA A 1 100 ? -1.448 2.873 -0.150 1.00 96.38 100 ALA A CA 1
ATOM 818 C C . ALA A 1 100 ? -2.920 3.035 0.253 1.00 96.38 100 ALA A C 1
ATOM 820 O O . ALA A 1 100 ? -3.247 3.968 0.988 1.00 96.38 100 ALA A O 1
ATOM 821 N N . TYR A 1 101 ? -3.791 2.092 -0.126 1.00 96.31 101 TYR A N 1
ATOM 822 C CA . TYR A 1 101 ? -5.186 2.095 0.328 1.00 96.31 101 TYR A CA 1
ATOM 823 C C . TYR A 1 101 ? -5.299 1.995 1.848 1.00 96.31 101 TYR A C 1
ATOM 825 O O . TYR A 1 101 ? -6.067 2.749 2.447 1.00 96.31 101 TYR A O 1
ATOM 833 N N . VAL A 1 102 ? -4.498 1.131 2.482 1.00 98.06 102 VAL A N 1
ATOM 834 C CA . VAL A 1 102 ? -4.398 1.092 3.947 1.00 98.06 102 VAL A CA 1
ATOM 835 C C . VAL A 1 102 ? -4.041 2.472 4.488 1.00 98.06 102 VAL A C 1
ATOM 837 O O . VAL A 1 102 ? -4.747 2.970 5.360 1.00 98.06 102 VAL A O 1
ATOM 840 N N . CYS A 1 103 ? -3.006 3.124 3.955 1.00 97.94 103 CYS A N 1
ATOM 841 C CA . CYS A 1 103 ? -2.589 4.445 4.423 1.00 97.94 103 CYS A CA 1
ATOM 842 C C . CYS A 1 103 ? -3.708 5.488 4.314 1.00 97.94 103 CYS A C 1
ATOM 844 O O . CYS A 1 103 ? -3.945 6.215 5.275 1.00 97.94 103 CYS A O 1
ATOM 846 N N . PHE A 1 104 ? -4.422 5.553 3.190 1.00 96.81 104 PHE A N 1
ATOM 847 C CA . PHE A 1 104 ? -5.482 6.546 3.003 1.00 96.81 104 PHE A CA 1
ATOM 848 C C . PHE A 1 104 ? -6.716 6.257 3.859 1.00 96.81 104 PHE A C 1
ATOM 850 O O . PHE A 1 104 ? -7.204 7.142 4.562 1.00 96.81 104 PHE A O 1
ATOM 857 N N . MET A 1 105 ? -7.215 5.023 3.822 1.00 97.69 105 MET A N 1
ATOM 858 C CA . MET A 1 105 ? -8.482 4.670 4.461 1.00 97.69 105 MET A CA 1
ATOM 859 C C . MET A 1 105 ? -8.342 4.563 5.978 1.00 97.69 105 MET A C 1
ATO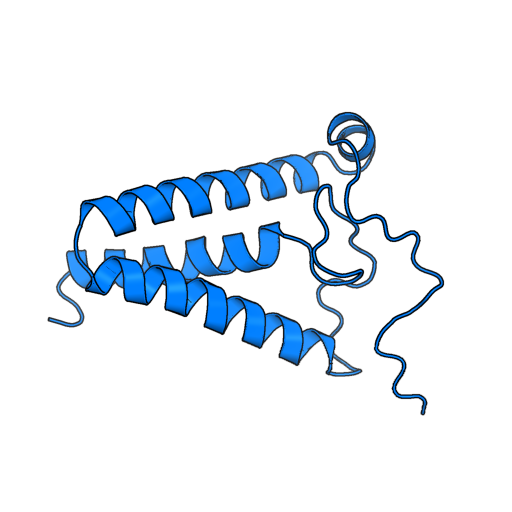M 861 O O . MET A 1 105 ? -9.139 5.149 6.712 1.00 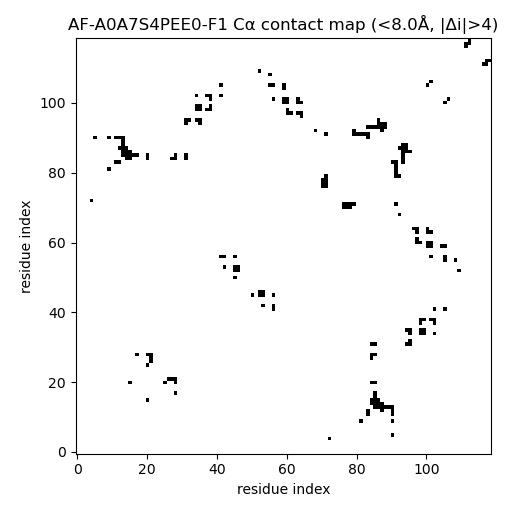97.69 105 MET A O 1
ATOM 865 N N . TYR A 1 106 ? -7.309 3.871 6.465 1.00 97.81 106 TYR A N 1
ATOM 866 C CA . TYR A 1 106 ? -7.113 3.681 7.899 1.00 97.81 106 TYR A CA 1
ATOM 867 C C . TYR A 1 106 ? -6.861 5.016 8.606 1.00 97.81 106 TYR A C 1
ATOM 869 O O . TYR A 1 106 ? -7.492 5.302 9.624 1.00 97.81 106 TYR A O 1
ATOM 877 N N . VAL A 1 107 ? -5.987 5.866 8.050 1.00 97.06 107 VAL A N 1
ATOM 878 C CA . VAL A 1 107 ? -5.695 7.181 8.642 1.00 97.06 107 VAL A CA 1
ATOM 879 C C . VAL A 1 107 ? -6.937 8.065 8.636 1.00 97.06 107 VAL A C 1
ATOM 881 O O . VAL A 1 107 ? -7.221 8.677 9.662 1.00 97.06 107 VAL A O 1
ATOM 884 N N . ALA A 1 108 ? -7.705 8.107 7.542 1.00 96.38 108 ALA A N 1
ATOM 885 C CA . ALA A 1 108 ? -8.927 8.909 7.473 1.00 96.38 108 ALA A CA 1
ATOM 886 C C . ALA A 1 108 ? -9.955 8.495 8.541 1.00 96.38 108 ALA A C 1
ATOM 888 O O . ALA A 1 108 ? -10.497 9.353 9.240 1.00 96.38 108 ALA A O 1
ATOM 889 N N . VAL A 1 109 ? -10.184 7.190 8.715 1.00 96.31 109 VAL A N 1
ATOM 890 C CA . VAL A 1 109 ? -11.137 6.673 9.709 1.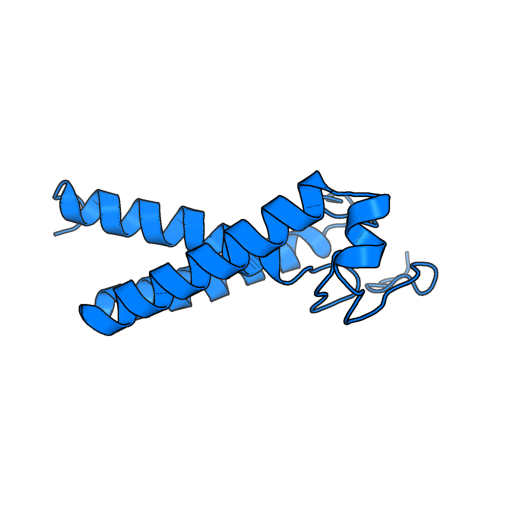00 96.31 109 VAL A CA 1
ATOM 891 C C . VAL A 1 109 ? -10.667 6.961 11.135 1.00 96.31 109 VAL A C 1
ATOM 893 O O . VAL A 1 109 ? -11.424 7.517 11.931 1.00 96.31 109 VAL A O 1
ATOM 896 N N . VAL A 1 110 ? -9.409 6.648 11.458 1.00 95.50 110 VAL A N 1
ATOM 897 C CA . VAL A 1 110 ? -8.860 6.869 12.807 1.00 95.50 110 VAL A CA 1
ATOM 898 C C . VAL A 1 110 ? -8.784 8.362 13.140 1.00 95.50 110 VAL A C 1
ATOM 900 O O . VAL A 1 110 ? -9.067 8.757 14.274 1.00 95.50 110 VAL A O 1
ATOM 903 N N . ALA A 1 111 ? -8.454 9.215 12.166 1.00 95.12 111 ALA A N 1
ATOM 904 C CA . ALA A 1 111 ? -8.502 10.666 12.332 1.00 95.12 111 ALA A CA 1
ATOM 905 C C . ALA A 1 111 ? -9.933 11.151 12.611 1.00 95.12 111 ALA A C 1
ATOM 907 O O . ALA A 1 111 ? -10.133 11.954 13.524 1.00 95.12 111 ALA A O 1
ATOM 908 N N . GLY A 1 112 ? -10.927 10.614 11.895 1.00 96.38 112 GLY A N 1
ATOM 909 C CA . GLY A 1 112 ? -12.344 10.881 12.145 1.00 96.38 112 GLY A CA 1
ATOM 910 C C . GLY A 1 112 ? -12.767 10.519 13.570 1.00 96.38 112 GLY A C 1
ATOM 911 O O . GLY A 1 112 ? -13.353 11.349 14.266 1.00 96.38 112 GLY A O 1
ATOM 912 N N . TRP A 1 113 ? -12.387 9.335 14.057 1.00 95.00 113 TRP A N 1
ATOM 913 C CA . TRP A 1 113 ? -12.670 8.922 15.438 1.00 95.00 113 TRP A CA 1
ATOM 914 C C . TRP A 1 113 ? -12.024 9.843 16.473 1.00 95.00 113 T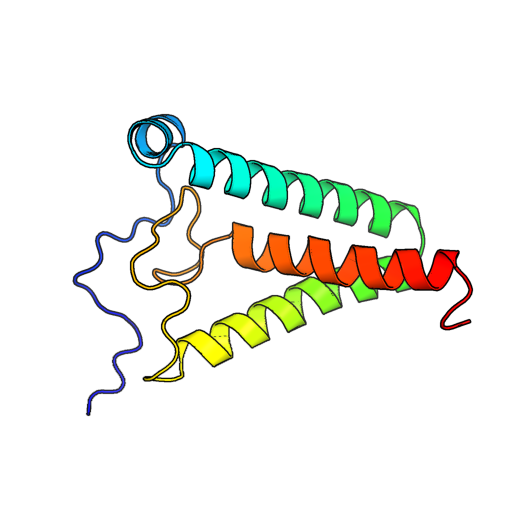RP A C 1
ATOM 916 O O . TRP A 1 113 ? -12.660 10.201 17.468 1.00 95.00 113 TRP A O 1
ATOM 926 N N . ARG A 1 114 ? -10.780 10.275 16.232 1.00 91.12 114 ARG A N 1
ATOM 927 C CA . ARG A 1 114 ? -10.086 11.242 17.100 1.00 91.12 114 ARG A CA 1
ATOM 928 C C . ARG A 1 114 ? -10.771 12.606 17.128 1.00 91.12 114 ARG A C 1
ATOM 930 O O . ARG A 1 114 ? -10.761 13.254 18.171 1.00 91.12 114 ARG A O 1
ATOM 937 N N . TRP A 1 115 ? -11.395 13.010 16.025 1.00 92.94 115 TRP A N 1
ATOM 938 C CA . TRP A 1 115 ? -12.197 14.233 15.940 1.00 92.94 115 TRP A CA 1
ATOM 939 C C . TRP A 1 115 ? -13.611 14.082 16.536 1.00 92.94 115 TRP A C 1
ATOM 941 O O . TRP A 1 115 ? -14.351 15.056 16.649 1.00 92.94 115 TRP A O 1
ATOM 951 N N . GLY A 1 116 ? -13.996 12.870 16.949 1.00 89.56 116 GLY A N 1
ATOM 952 C CA . GLY A 1 116 ? -15.302 12.578 17.540 1.00 89.56 116 GLY A CA 1
ATOM 953 C C . GLY A 1 116 ? -16.387 12.198 16.532 1.00 89.56 116 GLY A C 1
ATOM 954 O O . GLY A 1 116 ? -17.555 12.130 16.908 1.00 89.56 116 GLY A O 1
ATOM 955 N N . TRP A 1 117 ? -16.038 11.933 15.272 1.00 80.25 117 TRP A N 1
ATOM 956 C CA . TRP A 1 117 ? -16.971 11.367 14.296 1.00 80.25 117 TRP A CA 1
ATOM 957 C C . TRP A 1 117 ? -17.061 9.851 14.477 1.00 80.25 117 TRP A C 1
ATOM 959 O O . TRP A 1 117 ? -16.034 9.184 14.547 1.00 80.25 117 TRP A O 1
ATOM 969 N N . GLY A 1 118 ? -18.275 9.295 14.530 1.00 68.19 118 GLY A N 1
ATOM 970 C CA . GLY A 1 118 ? -18.482 7.842 14.597 1.00 68.19 118 GLY A CA 1
ATOM 971 C C . GLY A 1 118 ? -18.259 7.205 15.975 1.00 68.19 118 GLY A C 1
ATOM 972 O O . GLY A 1 118 ? -17.884 6.035 16.032 1.00 68.19 118 GLY A O 1
ATOM 973 N N . LYS A 1 119 ? -18.474 7.970 17.055 1.00 55.19 119 LYS A N 1
ATOM 974 C CA . LYS A 1 119 ? -18.834 7.415 18.370 1.00 55.19 119 LYS A CA 1
ATOM 975 C C . LYS A 1 119 ? -20.322 7.095 18.413 1.00 55.19 119 LYS A C 1
ATOM 977 O O . LYS A 1 119 ? -21.092 7.913 17.862 1.00 55.19 119 LYS A O 1
#

InterPro domains:
  IPR056704 Domain of unknown function DUF7802 [PF25085] (20-110)

Organism: NCBI:txid180227

Foldseek 3Di:
DDQCLDDPPFPDDQADDLVVVCVPPVVLSVLLCVLVVLLVVQCVVLVVPDVVLVCQLVVLLVVQVVVVVVQSSDPPRCPQPNPHDRHAPDSRRRPSRSSVSSNVRSCVVVVCVVVVHPD